Protein 2PN2 (pdb70)

CATH classification: 3.30.300.20

Foldseek 3Di:
DPDDDDQWDWDDPPQQKIWIAGPPVRDIAMAWDDVVPRTPPPHQHPQSVLLVVLQVLVVQLVVVCVCPHDFPPKDWDWDWDDVPPDDTQEIAIEIETPDDDDPVSVVVSVVSSCPRPSNVVDDPNYHYHYHYD

B-factor: mean 46.55, std 9.21, range [28.53, 100.54]

Structure (mmCIF, N/CA/C/O backbone):
data_2PN2
#
_entry.id   2PN2
#
_cell.length_a   47.243
_cell.length_b   57.390
_cell.length_c   103.398
_cell.angle_alpha   90.000
_cell.angle_beta   90.000
_cell.angle_gamma   90.000
#
_symmetry.space_group_name_H-M   'C 2 2 21'
#
loop_
_entity.id
_entity.type
_entity.pdbx_description
1 polymer 'Uncharacterized protein'
2 non-polymer 'CHLORIDE ION'
3 non-polymer 'SULFATE ION'
4 water water
#
loop_
_atom_site.group_PDB
_atom_site.id
_atom_site.type_symbol
_atom_site.label_atom_id
_atom_site.label_alt_id
_atom_site.label_comp_id
_atom_site.label_asym_id
_atom_site.label_entity_id
_atom_site.label_seq_id
_atom_site.pdbx_PDB_ins_code
_atom_site.Cartn_x
_atom_site.Cartn_y
_atom_site.Cartn_z
_atom_site.occupancy
_atom_site.B_iso_or_equiv
_atom_site.auth_seq_id
_atom_site.auth_comp_id
_atom_site.auth_asym_id
_atom_site.auth_atom_id
_atom_site.pdbx_PDB_model_num
ATOM 1 N N . LEU A 1 15 ? -23.328 10.414 18.038 1.00 66.71 -4 LEU A N 1
ATOM 2 C CA . LEU A 1 15 ? -23.561 9.250 17.135 1.00 66.27 -4 LEU A CA 1
ATOM 3 C C . LEU A 1 15 ? -23.946 7.979 17.932 1.00 65.12 -4 LEU A C 1
ATOM 4 O O . LEU A 1 15 ? -23.264 7.578 18.884 1.00 62.24 -4 LEU A O 1
ATOM 9 N N . TYR A 1 16 ? -25.022 7.345 17.467 1.00 63.78 -3 TYR A N 1
ATOM 10 C CA . TYR A 1 16 ? -25.683 6.174 18.107 1.00 63.65 -3 TYR A CA 1
ATOM 11 C C . TYR A 1 16 ? -25.022 4.800 17.908 1.00 64.13 -3 TYR A C 1
ATOM 12 O O . TYR A 1 16 ? -25.358 3.864 18.639 1.00 63.92 -3 TYR A O 1
ATOM 21 N N . PHE A 1 17 ? -24.119 4.673 16.929 1.00 64.34 -2 PHE A N 1
ATOM 22 C CA . PHE A 1 17 ? -23.423 3.405 16.648 1.00 64.19 -2 PHE A CA 1
ATOM 23 C C . PHE A 1 17 ? -22.208 3.149 17.554 1.00 64.48 -2 PHE A C 1
ATOM 24 O O . PHE A 1 17 ? -21.387 4.051 17.760 1.00 63.49 -2 PHE A O 1
ATOM 32 N N . GLN A 1 18 ? -22.113 1.921 18.085 1.00 65.56 -1 GLN A N 1
ATOM 33 C CA . GLN A 1 18 ? -20.945 1.454 18.867 1.00 66.05 -1 GLN A CA 1
ATOM 34 C C . GLN A 1 18 ? -20.345 0.272 18.089 1.00 65.91 -1 GLN A C 1
ATOM 35 O O . GLN A 1 18 ? -21.062 -0.681 17.736 1.00 64.23 -1 GLN A O 1
ATOM 41 N N . GLY A 1 19 ? -19.037 0.348 17.830 1.00 65.96 0 GLY A N 1
ATOM 42 C CA . GLY A 1 19 ? -18.320 -0.626 17.008 1.00 65.83 0 GLY A CA 1
ATOM 43 C C . GLY A 1 19 ? -17.967 -1.980 17.592 1.00 65.89 0 GLY A C 1
ATOM 44 O O . GLY A 1 19 ? -18.364 -2.327 18.714 1.00 65.04 0 GLY A O 1
ATOM 53 N N . THR A 1 21 ? -15.959 -4.924 19.275 1.00 58.80 2 THR A N 1
ATOM 54 C CA A THR A 1 21 ? -15.070 -5.013 20.446 0.50 56.52 2 THR A CA 1
ATOM 55 C CA B THR A 1 21 ? -15.083 -5.039 20.453 0.50 56.93 2 THR A CA 1
ATOM 56 C C . THR A 1 21 ? -13.696 -5.560 20.048 1.00 55.11 2 THR A C 1
ATOM 57 O O . THR A 1 21 ? -13.601 -6.430 19.193 1.00 55.06 2 THR A O 1
ATOM 64 N N . THR A 1 22 ? -12.643 -5.021 20.676 1.00 51.45 3 THR A N 1
ATOM 65 C CA . THR A 1 22 ? -11.237 -5.389 20.441 1.00 51.08 3 THR A CA 1
ATOM 66 C C . THR A 1 22 ? -10.828 -6.584 21.308 1.00 50.75 3 THR A C 1
ATOM 67 O O . THR A 1 22 ? -10.261 -7.567 20.796 1.00 54.22 3 THR A O 1
ATOM 71 N N . SER A 1 23 ? -11.113 -6.488 22.608 1.00 45.08 4 SER A N 1
ATOM 72 C CA . SER A 1 23 ? -10.806 -7.544 23.566 1.00 43.78 4 SER A CA 1
ATOM 73 C C . SER A 1 23 ? -11.767 -7.564 24.738 1.00 40.35 4 SER A C 1
ATOM 74 O O . SER A 1 23 ? -12.529 -6.624 24.935 1.00 37.36 4 SER A O 1
ATOM 77 N N . LYS A 1 24 ? -11.726 -8.665 25.487 1.00 39.55 5 LYS A N 1
ATOM 78 C CA . LYS A 1 24 ? -12.552 -8.861 26.662 1.00 40.70 5 LYS A CA 1
ATOM 79 C C . LYS A 1 24 ? -11.602 -9.240 27.780 1.00 37.77 5 LYS A C 1
ATOM 80 O O . LYS A 1 24 ? -10.951 -10.278 27.710 1.00 38.24 5 LYS A O 1
ATOM 86 N N . VAL A 1 25 ? -11.518 -8.397 28.802 1.00 38.12 6 VAL A N 1
ATOM 87 C CA . VAL A 1 25 ? -10.629 -8.636 29.922 1.00 37.46 6 VAL A CA 1
ATOM 88 C C . VAL A 1 25 ? -11.434 -9.140 31.089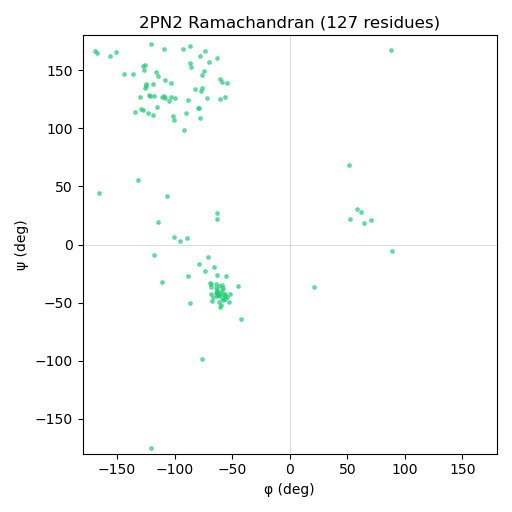 1.00 39.29 6 VAL A C 1
ATOM 89 O O . VAL A 1 25 ? -12.501 -8.615 31.359 1.00 40.95 6 VAL A O 1
ATOM 93 N N . THR A 1 26 ? -10.897 -10.128 31.800 1.00 37.50 7 THR A N 1
ATOM 94 C CA . THR A 1 26 ? -11.555 -10.668 32.968 1.00 36.76 7 THR A CA 1
ATOM 95 C C . THR A 1 26 ? -10.643 -10.515 34.164 1.00 35.77 7 THR A C 1
ATOM 96 O O . THR A 1 26 ? -9.480 -10.934 34.090 1.00 36.86 7 THR A O 1
ATOM 100 N N . TYR A 1 27 ? -11.159 -9.928 35.254 1.00 36.99 8 TYR A N 1
ATOM 101 C CA . TYR A 1 27 ? -10.421 -9.825 36.524 1.00 37.15 8 TYR A CA 1
ATOM 102 C C . TYR A 1 27 ? -10.523 -11.183 37.227 1.00 38.38 8 TYR A C 1
ATOM 103 O O . TYR A 1 27 ? -11.626 -11.619 37.599 1.00 38.89 8 TYR A O 1
ATOM 112 N N . GLN A 1 28 ? -9.379 -11.836 37.432 1.00 38.35 9 GLN A N 1
ATOM 113 C CA . GLN A 1 28 ? -9.362 -13.196 37.998 1.00 39.98 9 GLN A CA 1
ATOM 114 C C . GLN A 1 28 ? -9.035 -13.287 39.496 1.00 39.12 9 GLN A C 1
ATOM 115 O O . GLN A 1 28 ? -8.936 -14.382 40.020 1.00 39.60 9 GLN A O 1
ATOM 121 N N . GLY A 1 29 ? -8.919 -12.146 40.185 1.00 38.42 10 GLY A N 1
ATOM 122 C CA . GLY A 1 29 ? -8.561 -12.113 4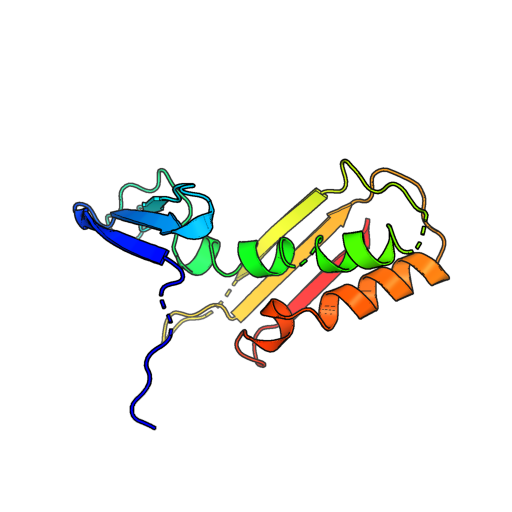1.613 1.00 38.41 10 GLY A CA 1
ATOM 123 C C . GLY A 1 29 ? -7.049 -12.089 41.754 1.00 38.24 10 GLY A C 1
ATOM 124 O O . GLY A 1 29 ? -6.326 -12.274 40.771 1.00 37.91 10 GLY A O 1
ATOM 125 N N . ASP A 1 30 ? -6.564 -11.807 42.960 1.00 38.60 11 ASP A N 1
ATOM 126 C CA . ASP A 1 30 ? -5.110 -11.799 43.252 1.00 39.97 11 ASP A CA 1
ATOM 127 C C . ASP A 1 30 ? -4.329 -10.804 42.354 1.00 39.04 11 ASP A C 1
ATOM 128 O O . ASP A 1 30 ? -3.153 -11.034 42.031 1.00 38.73 11 ASP A O 1
ATOM 133 N N . LEU A 1 31 ? -5.006 -9.713 41.962 1.00 37.03 12 LEU A N 1
ATOM 134 C CA . LEU A 1 31 ? -4.477 -8.658 41.083 1.00 37.46 12 LEU A CA 1
ATOM 135 C C . LEU A 1 31 ? -4.081 -9.128 39.673 1.00 37.41 12 LEU A C 1
ATOM 136 O O . LEU A 1 31 ? -3.243 -8.504 39.001 1.00 35.01 12 LEU A O 1
ATOM 141 N N . ARG A 1 32 ? -4.744 -10.189 39.208 1.00 38.36 13 ARG A N 1
ATOM 142 C CA . ARG A 1 32 ? -4.498 -10.784 37.901 1.00 38.58 13 ARG A CA 1
ATOM 143 C C . ARG A 1 32 ? -5.637 -10.515 36.933 1.00 37.82 13 ARG A C 1
ATOM 144 O O . ARG A 1 32 ? -6.803 -10.603 37.325 1.00 39.43 13 ARG A O 1
ATOM 152 N N . THR A 1 33 ? -5.299 -10.256 35.668 1.00 37.85 14 THR A N 1
ATOM 153 C CA . THR A 1 33 ? -6.311 -10.119 34.604 1.00 38.46 14 THR A CA 1
ATOM 154 C C . THR A 1 33 ? -5.979 -11.070 33.454 1.00 37.84 14 THR A C 1
ATOM 155 O O . THR A 1 33 ? -4.833 -11.4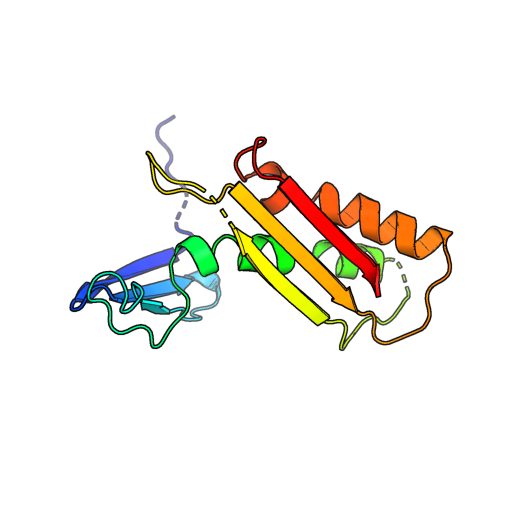49 33.281 1.00 40.24 14 THR A O 1
ATOM 159 N N . SER A 1 34 ? -7.005 -11.446 32.701 1.00 40.95 15 SER A N 1
ATOM 160 C CA . SER A 1 34 ? -6.898 -12.296 31.512 1.00 40.05 15 SER A CA 1
ATOM 161 C C . SER A 1 34 ? -7.645 -11.601 30.393 1.00 40.27 15 SER A C 1
ATOM 162 O O . SER A 1 34 ? -8.812 -11.284 30.563 1.00 39.53 15 SER A O 1
ATOM 165 N N . ALA A 1 35 ? -6.985 -11.403 29.253 1.00 39.19 16 ALA A N 1
ATOM 166 C CA . ALA A 1 35 ? -7.564 -10.699 28.105 1.00 39.61 16 ALA A CA 1
ATOM 167 C C . ALA A 1 35 ? -7.551 -11.601 26.870 1.00 39.70 16 ALA A C 1
ATOM 168 O O . ALA A 1 35 ? -6.507 -12.173 26.542 1.00 35.22 16 ALA A O 1
ATOM 170 N N . ILE A 1 36 ? -8.718 -11.715 26.226 1.00 40.51 17 ILE A N 1
ATOM 171 C CA . ILE A 1 36 ? -8.947 -12.478 25.001 1.00 40.46 17 ILE A CA 1
ATOM 172 C C . ILE A 1 36 ? -9.227 -11.477 23.866 1.00 39.58 17 ILE A C 1
ATOM 173 O O . ILE A 1 36 ? -10.120 -10.638 24.012 1.00 40.86 17 ILE A O 1
ATOM 178 N N . HIS A 1 37 ? -8.481 -11.599 22.758 1.00 40.12 18 HIS A N 1
ATOM 179 C CA . HIS A 1 37 ? -8.647 -10.794 21.546 1.00 39.43 18 HIS A CA 1
ATOM 180 C C . HIS A 1 37 ? -9.643 -11.560 20.692 1.00 43.26 18 HIS A C 1
ATOM 181 O O . HIS A 1 37 ? -9.337 -12.668 20.223 1.00 39.60 18 HIS A O 1
ATOM 188 N N . LEU A 1 38 ? -10.826 -10.958 20.526 1.00 45.67 19 LEU A N 1
ATOM 189 C CA . LEU A 1 38 ? -11.964 -11.519 19.782 1.00 47.03 19 LEU A CA 1
ATOM 190 C C . LEU A 1 38 ? -11.625 -12.199 18.462 1.00 47.50 19 LEU A C 1
ATOM 191 O O . LEU A 1 38 ? -11.784 -13.417 18.343 1.00 50.32 19 LEU A O 1
ATOM 193 N N . GLN A 1 39 ? -11.107 -11.419 17.512 1.00 47.13 20 GLN A N 1
ATOM 194 C CA . GLN A 1 39 ? -10.828 -11.900 16.144 1.00 48.81 20 GLN A CA 1
ATOM 195 C C . GLN A 1 39 ? -9.894 -13.122 16.065 1.00 49.28 20 GLN A C 1
ATOM 196 O O . GLN A 1 39 ? -10.212 -14.089 15.394 1.00 50.54 20 GLN A O 1
ATOM 198 N N . SER A 1 40 ? -8.786 -13.076 16.804 1.00 50.14 21 SER A N 1
ATOM 199 C CA . SER A 1 40 ? -7.761 -14.138 16.823 1.00 50.04 21 SER A CA 1
ATOM 200 C C . SER A 1 40 ? -7.986 -15.253 17.851 1.00 48.83 21 SER A C 1
ATOM 201 O O . SER A 1 40 ? -7.498 -16.367 17.672 1.00 50.71 21 SER A O 1
ATOM 204 N N . ASN A 1 41 ? -8.685 -14.916 18.929 1.00 48.18 22 ASN A N 1
ATOM 205 C CA . ASN A 1 41 ? -8.952 -15.794 20.062 1.00 48.54 22 ASN A CA 1
ATOM 206 C C . ASN A 1 41 ? -7.666 -16.058 20.903 1.00 47.79 22 ASN A C 1
ATOM 207 O O . ASN A 1 41 ? -7.618 -17.006 21.650 1.00 45.19 22 ASN A O 1
ATOM 212 N N . ASN A 1 42 ? -6.655 -15.187 20.812 1.00 50.41 23 ASN A N 1
ATOM 213 C CA . ASN A 1 42 ? -5.401 -15.366 21.579 1.00 50.63 23 ASN A CA 1
ATOM 214 C C . ASN A 1 42 ? -5.592 -14.744 22.981 1.00 48.99 23 ASN A C 1
ATOM 215 O O . ASN A 1 42 ? -6.407 -13.835 23.104 1.00 45.41 23 ASN A O 1
ATOM 220 N N . GLU A 1 43 ? -4.860 -15.251 24.002 1.00 49.02 24 GLU A N 1
ATOM 221 C CA . GLU A 1 43 ? -4.968 -14.823 25.432 1.00 49.24 24 GLU A CA 1
ATOM 222 C C . GLU A 1 43 ? -3.686 -14.222 26.019 1.00 49.88 24 GLU A C 1
ATOM 223 O O . GLU A 1 43 ? -2.617 -14.781 25.803 1.00 51.06 24 GLU A O 1
ATOM 229 N N . ILE A 1 44 ? -3.842 -13.129 26.791 1.00 46.08 25 ILE A N 1
ATOM 230 C CA A ILE A 1 44 ? -2.759 -12.412 27.488 0.50 45.67 25 ILE A CA 1
ATOM 231 C CA B ILE A 1 44 ? -2.725 -12.489 27.503 0.50 46.20 25 ILE A CA 1
ATOM 232 C C . ILE A 1 44 ? -3.129 -12.258 28.965 1.00 46.68 25 ILE A C 1
ATOM 233 O O . ILE A 1 44 ? -4.278 -11.955 29.276 1.00 49.18 25 ILE A O 1
ATOM 242 N N . ILE A 1 45 ? -2.162 -12.446 29.856 1.00 45.49 26 ILE A N 1
ATOM 243 C CA . ILE A 1 45 ? -2.358 -12.347 31.294 1.00 45.28 26 ILE A CA 1
ATOM 244 C C . ILE A 1 45 ? -1.567 -11.162 31.816 1.00 42.32 26 ILE A C 1
ATOM 245 O O . ILE A 1 45 ? -0.509 -10.860 31.277 1.00 43.32 26 ILE A O 1
ATOM 250 N N . THR A 1 46 ? -2.108 -10.479 32.821 1.00 41.53 27 THR A N 1
ATOM 251 C CA . THR A 1 46 ? -1.344 -9.477 33.571 1.00 41.14 27 THR A CA 1
ATOM 252 C C . THR A 1 46 ? -1.415 -9.788 35.058 1.00 41.72 27 THR A C 1
ATOM 253 O O . THR A 1 46 ? -2.380 -10.377 35.521 1.00 41.44 27 THR A O 1
ATOM 257 N N . ASP A 1 47 ? -0.360 -9.405 35.776 1.00 41.84 28 ASP A N 1
ATOM 258 C CA . ASP A 1 47 ? -0.267 -9.494 37.216 1.00 41.82 28 ASP A CA 1
ATOM 259 C C . ASP A 1 47 ? 0.323 -8.192 37.722 1.00 42.06 28 ASP A C 1
ATOM 260 O O . ASP A 1 47 ? 1.168 -7.596 37.053 1.00 40.53 28 ASP A O 1
ATOM 265 N N . ALA A 1 48 ? -0.103 -7.778 38.908 1.00 42.98 29 ALA A N 1
ATOM 266 C CA . ALA A 1 48 ? 0.517 -6.644 39.595 1.00 47.13 29 ALA A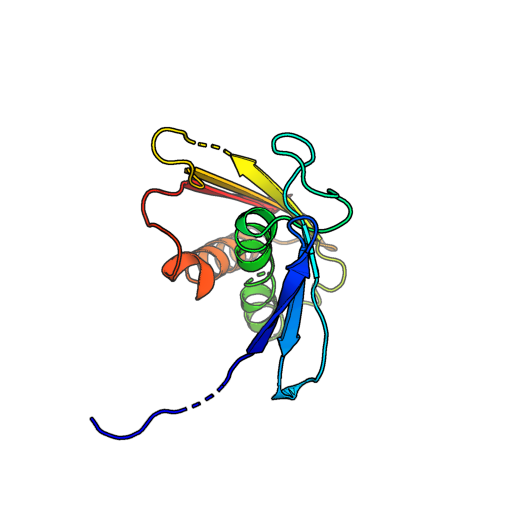 CA 1
ATOM 267 C C . ALA A 1 48 ? 1.874 -7.151 40.134 1.00 49.81 29 ALA A C 1
ATOM 268 O O . ALA A 1 48 ? 2.020 -8.353 40.412 1.00 48.71 29 ALA A O 1
ATOM 270 N N . PRO A 1 49 ? 2.889 -6.265 40.239 1.00 56.52 30 PRO A N 1
ATOM 271 C CA . PRO A 1 49 ? 4.157 -6.736 40.845 1.00 60.25 30 PRO A CA 1
ATOM 272 C C . PRO A 1 49 ? 4.008 -7.166 42.317 1.00 63.69 30 PRO A C 1
ATOM 273 O O . PRO A 1 49 ? 3.026 -6.792 42.976 1.00 65.33 30 PRO A O 1
ATOM 277 N N . VAL A 1 50 ? 4.963 -7.957 42.812 1.00 67.01 31 VAL A N 1
ATOM 278 C CA . VAL A 1 50 ? 4.986 -8.375 44.236 1.00 69.20 31 VAL A CA 1
ATOM 279 C C . VAL A 1 50 ? 5.163 -7.130 45.145 1.00 70.50 31 VAL A C 1
ATOM 280 O O . VAL A 1 50 ? 4.719 -7.142 46.301 1.00 69.89 31 VAL A O 1
ATOM 284 N N . ASP A 1 51 ? 5.794 -6.074 44.597 1.00 72.02 32 ASP A N 1
ATOM 285 C CA . ASP A 1 51 ? 5.922 -4.737 45.222 1.00 73.18 32 ASP A CA 1
ATOM 286 C C . ASP A 1 51 ? 4.613 -4.224 45.851 1.00 73.39 32 ASP A C 1
ATOM 287 O O . ASP A 1 51 ? 4.668 -3.532 46.873 1.00 74.26 32 ASP A O 1
ATOM 289 N N . ASN A 1 52 ? 3.463 -4.536 45.227 1.00 72.81 33 ASN A N 1
ATOM 290 C CA . ASN A 1 52 ? 2.134 -4.245 45.809 1.00 72.23 33 ASN A CA 1
ATOM 291 C C . ASN A 1 52 ? 1.144 -5.438 45.764 1.00 70.35 33 ASN A C 1
ATOM 292 O O . ASN A 1 52 ? 0.031 -5.343 45.242 1.00 70.22 33 ASN A O 1
ATOM 297 N N . GLN A 1 53 ? 1.600 -6.555 46.338 1.00 67.77 34 GLN A N 1
ATOM 298 C CA . GLN A 1 53 ? 0.798 -7.771 46.605 1.00 66.22 34 GLN A CA 1
ATOM 299 C C . GLN A 1 53 ? 0.212 -8.581 45.416 1.00 64.60 34 GLN A C 1
ATOM 300 O O . GLN A 1 53 ? -0.706 -9.392 45.603 1.00 63.14 34 GLN A O 1
ATOM 306 N N . GLY A 1 54 ? 0.745 -8.392 44.212 1.00 63.22 35 GLY A N 1
ATOM 307 C CA . GLY A 1 54 ? 0.308 -9.188 43.053 1.00 62.39 35 GLY A CA 1
ATOM 308 C C . GLY A 1 54 ? 1.093 -10.493 42.957 1.00 61.53 35 GLY A C 1
ATOM 309 O O . GLY A 1 54 ? 2.068 -10.698 43.705 1.00 62.75 35 GLY A O 1
ATOM 310 N N . LYS A 1 55 ? 0.656 -11.386 42.064 1.00 58.76 36 LYS A N 1
ATOM 311 C CA . LYS A 1 55 ? 1.337 -12.677 41.831 1.00 58.22 36 LYS A CA 1
ATOM 312 C C . LYS A 1 55 ? 2.663 -12.545 41.060 1.00 58.46 36 LYS A C 1
ATOM 313 O O . LYS A 1 55 ? 3.502 -13.435 41.147 1.00 60.51 36 LYS A O 1
ATOM 317 N N . GLY A 1 56 ? 2.852 -11.462 40.303 1.00 58.92 37 GLY A N 1
ATOM 318 C CA . GLY A 1 56 ? 4.072 -11.248 39.506 1.00 57.86 37 GLY A CA 1
ATOM 319 C C . GLY A 1 56 ? 4.562 -12.337 38.541 1.00 57.59 37 GLY A C 1
ATOM 320 O O . GLY A 1 56 ? 5.745 -12.336 38.212 1.00 59.62 37 GLY A O 1
ATOM 321 N N . GLU A 1 57 ? 3.689 -13.257 38.096 1.00 57.15 38 GLU A N 1
ATOM 322 C CA . GLU A 1 57 ? 4.053 -14.295 37.096 1.00 56.44 38 GLU A CA 1
ATOM 323 C C . GLU A 1 57 ? 3.423 -14.001 35.704 1.00 52.94 38 GLU A C 1
ATOM 324 O O . GLU A 1 57 ? 3.010 -14.907 34.950 1.00 52.30 38 GLU A O 1
ATOM 330 N N . ALA A 1 58 ? 3.468 -12.715 35.352 1.00 45.46 39 ALA A N 1
ATOM 331 C CA . ALA A 1 58 ? 3.032 -12.196 34.058 1.00 42.12 39 ALA A CA 1
ATOM 332 C C . ALA A 1 58 ? 3.475 -10.748 33.908 1.00 39.83 39 ALA A C 1
ATOM 333 O O . ALA A 1 58 ? 3.889 -10.115 34.878 1.00 39.15 39 ALA A O 1
ATOM 335 N N . PHE A 1 59 ? 3.402 -10.232 32.680 1.00 40.05 40 PHE A N 1
ATOM 336 C CA . PHE A 1 59 ? 3.613 -8.794 32.403 1.00 39.93 40 PHE A CA 1
ATOM 337 C C . PHE A 1 59 ? 2.667 -7.973 33.285 1.00 40.38 40 PHE A C 1
ATOM 338 O O . PHE A 1 59 ? 1.527 -8.389 33.458 1.00 40.80 40 PHE A O 1
ATOM 346 N N . SER A 1 60 ? 3.121 -6.854 33.862 1.00 38.34 41 SER A N 1
ATOM 347 C CA . SER A 1 60 ? 2.211 -5.915 34.523 1.00 38.92 41 SER A CA 1
ATOM 348 C C . SER A 1 60 ? 1.512 -5.095 33.425 1.00 39.79 41 SER A C 1
ATOM 349 O O . SER A 1 60 ? 1.968 -5.101 32.287 1.00 39.63 41 SER A O 1
ATOM 352 N N . PRO A 1 61 ? 0.371 -4.428 33.733 1.00 38.09 42 PRO A N 1
ATOM 353 C CA . PRO A 1 61 ? -0.256 -3.568 32.714 1.00 35.78 42 PRO A CA 1
ATOM 354 C C . PRO A 1 61 ? 0.687 -2.486 32.149 1.00 37.67 42 PRO A C 1
ATOM 355 O O . PRO A 1 61 ? 0.738 -2.328 30.942 1.00 37.75 42 PRO A O 1
ATOM 359 N N . THR A 1 62 ? 1.487 -1.795 32.966 1.00 39.27 43 THR A N 1
ATOM 360 C CA . THR A 1 62 ? 2.453 -0.808 32.378 1.00 40.18 43 THR A CA 1
ATOM 361 C C . THR A 1 62 ? 3.590 -1.510 31.584 1.00 39.34 43 THR A C 1
ATOM 362 O O . THR A 1 62 ? 4.045 -0.966 30.546 1.00 39.50 43 THR A O 1
ATOM 366 N N . ASP A 1 63 ? 4.019 -2.700 32.014 1.00 38.72 44 ASP A N 1
ATOM 367 C CA . ASP A 1 63 ? 4.982 -3.506 31.210 1.00 40.30 44 ASP A CA 1
ATOM 368 C C . ASP A 1 63 ? 4.379 -3.776 29.838 1.00 42.12 44 ASP A C 1
ATOM 369 O O . ASP A 1 63 ? 5.051 -3.677 28.821 1.00 42.44 44 ASP A O 1
ATOM 374 N N . LEU A 1 64 ? 3.090 -4.102 29.826 1.00 42.45 45 LEU A N 1
ATOM 375 C CA . LEU A 1 64 ? 2.373 -4.381 28.579 1.00 42.95 45 LEU A CA 1
ATOM 376 C C . LEU A 1 64 ? 2.367 -3.152 27.656 1.00 41.18 45 LEU A C 1
ATOM 377 O O . LEU A 1 64 ? 2.615 -3.279 26.452 1.00 38.02 45 LEU A O 1
ATOM 382 N N . LEU A 1 65 ? 2.116 -1.967 28.216 1.00 40.54 46 LEU A N 1
ATOM 383 C CA A LEU A 1 65 ? 2.144 -0.726 27.434 0.50 40.01 46 LEU A CA 1
ATOM 384 C CA B LEU A 1 65 ? 2.150 -0.722 27.418 0.50 40.34 46 LEU A CA 1
ATOM 385 C C . LEU A 1 65 ? 3.542 -0.486 26.856 1.00 39.12 46 LEU A C 1
ATOM 386 O O . LEU A 1 65 ? 3.677 -0.156 25.687 1.00 39.14 46 LEU A O 1
ATOM 395 N N . ALA A 1 66 ? 4.570 -0.615 27.696 1.00 38.44 47 ALA A N 1
ATOM 396 C CA . ALA A 1 66 ? 5.992 -0.397 27.249 1.00 39.44 47 ALA A CA 1
ATOM 397 C C . ALA A 1 66 ? 6.323 -1.360 26.117 1.00 40.33 47 ALA A C 1
ATOM 398 O O . ALA A 1 66 ? 6.834 -0.950 25.065 1.00 36.04 47 ALA A O 1
ATOM 400 N N . THR A 1 67 ? 5.953 -2.627 26.302 1.00 42.06 48 THR A N 1
ATOM 401 C CA . THR A 1 67 ? 6.192 -3.659 25.279 1.00 41.95 48 THR A CA 1
ATOM 402 C C . THR A 1 67 ? 5.429 -3.434 23.961 1.00 41.46 48 THR A C 1
ATOM 403 O O . THR A 1 67 ? 5.968 -3.716 22.890 1.00 42.17 48 THR A O 1
ATOM 407 N N . SER A 1 68 ? 4.195 -2.940 24.039 1.00 42.30 49 SER A N 1
ATOM 408 C CA . SER A 1 68 ? 3.388 -2.631 22.847 1.00 40.13 49 SER A CA 1
ATOM 409 C C . SER A 1 68 ? 4.076 -1.601 21.944 1.00 40.13 49 SER A C 1
ATOM 410 O O . SER A 1 68 ? 3.986 -1.723 20.734 1.00 42.04 49 SER A O 1
ATOM 413 N N . LEU A 1 69 ? 4.794 -0.635 22.543 1.00 41.23 50 LEU A N 1
ATOM 414 C CA . LEU A 1 69 ? 5.550 0.359 21.794 1.00 40.73 50 LEU A CA 1
ATOM 415 C C . LEU A 1 69 ? 6.616 -0.315 20.966 1.00 40.71 50 LEU A C 1
ATOM 416 O O . LEU A 1 69 ? 6.708 -0.049 19.782 1.00 40.72 50 LEU A O 1
ATOM 421 N N . ALA A 1 70 ? 7.393 -1.199 21.601 1.00 40.53 51 ALA A N 1
ATOM 422 C CA . ALA A 1 70 ? 8.453 -1.962 20.924 1.00 42.06 51 ALA A CA 1
ATOM 423 C C . ALA A 1 70 ? 7.888 -2.880 19.834 1.00 41.52 51 ALA A C 1
ATOM 424 O O . ALA A 1 70 ? 8.447 -2.969 18.737 1.00 40.50 51 ALA A O 1
ATOM 426 N N . SER A 1 71 ? 6.790 -3.557 20.134 1.00 41.89 52 SER A N 1
ATOM 427 C CA . SER A 1 71 ? 6.116 -4.410 19.126 1.00 39.36 52 SER A CA 1
ATOM 428 C C . SER A 1 71 ? 5.643 -3.615 17.920 1.00 39.19 52 SER A C 1
ATOM 429 O O . SER A 1 71 ? 5.806 -4.056 16.777 1.00 37.70 52 SER A O 1
ATOM 432 N N . CYS A 1 72 ? 5.086 -2.439 18.184 1.00 39.70 53 CYS A N 1
ATOM 433 C CA . CYS A 1 72 ? 4.606 -1.556 17.137 1.00 41.88 53 CYS A CA 1
ATOM 434 C C . CYS A 1 72 ? 5.760 -1.092 16.238 1.00 39.39 53 CYS A C 1
ATOM 435 O O . CYS A 1 72 ? 5.641 -1.115 15.004 1.00 40.67 53 CYS A O 1
ATOM 446 N N . LEU A 1 74 ? 8.800 -2.590 15.771 1.00 40.56 55 LEU A N 1
ATOM 447 C CA . LEU A 1 74 ? 9.277 -3.719 14.976 1.00 39.73 55 LEU A CA 1
ATOM 448 C C . LEU A 1 74 ? 8.323 -4.041 13.819 1.00 40.44 55 LEU A C 1
ATOM 449 O O . LEU A 1 74 ? 8.777 -4.388 12.732 1.00 38.02 55 LEU A O 1
ATOM 454 N N . THR A 1 75 ? 7.014 -3.897 14.053 1.00 41.77 56 THR A N 1
ATOM 455 C CA . THR A 1 75 ? 5.986 -4.198 13.040 1.00 39.43 56 THR A CA 1
ATOM 456 C C . THR A 1 75 ? 6.061 -3.198 11.881 1.00 41.29 56 THR A C 1
ATOM 457 O O . THR A 1 75 ? 6.083 -3.611 10.712 1.00 41.82 56 THR A O 1
ATOM 461 N N . ILE A 1 76 ? 6.113 -1.903 12.200 1.00 40.71 57 ILE A N 1
ATOM 462 C CA . ILE A 1 76 ? 6.213 -0.851 11.165 1.00 42.10 57 ILE A CA 1
ATOM 463 C C . ILE A 1 76 ? 7.579 -0.906 10.456 1.00 39.95 57 ILE A C 1
ATOM 464 O O . ILE A 1 76 ? 7.639 -0.624 9.254 1.00 38.76 57 ILE A O 1
ATOM 469 N N . ILE A 1 77 ? 8.651 -1.274 11.183 1.00 39.68 58 ILE A N 1
ATOM 470 C CA . ILE A 1 77 ? 9.975 -1.539 10.548 1.00 38.96 58 ILE A CA 1
ATOM 471 C C . ILE A 1 77 ? 9.859 -2.738 9.589 1.00 40.59 58 ILE A C 1
ATOM 472 O O . ILE A 1 77 ? 10.404 -2.693 8.486 1.00 38.11 58 ILE A O 1
ATOM 477 N N . GLY A 1 78 ? 9.129 -3.779 10.001 1.00 38.79 59 GLY A N 1
ATOM 478 C CA . GLY A 1 78 ? 8.874 -4.957 9.144 1.00 39.70 59 GLY A CA 1
ATOM 479 C C . GLY A 1 78 ? 8.178 -4.632 7.829 1.00 38.69 59 GLY A C 1
ATOM 480 O O . GLY A 1 78 ? 8.504 -5.204 6.800 1.00 39.75 59 GLY A O 1
ATOM 481 N N . ILE A 1 79 ? 7.220 -3.707 7.871 1.00 38.91 60 ILE A N 1
ATOM 482 C 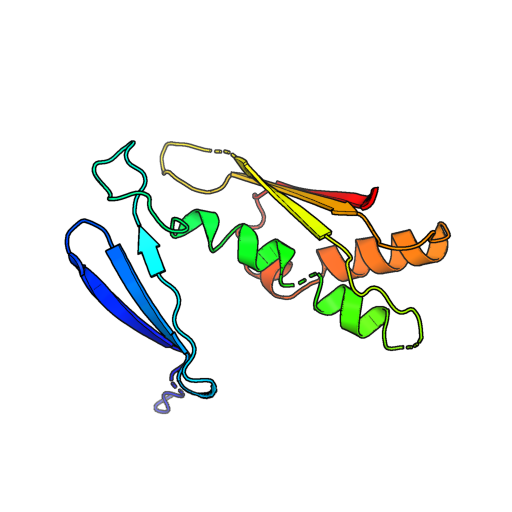CA . ILE A 1 79 ? 6.523 -3.224 6.667 1.00 38.54 60 ILE A CA 1
ATOM 483 C C . ILE A 1 79 ? 7.524 -2.533 5.745 1.00 38.38 60 ILE A C 1
ATOM 484 O O . ILE A 1 79 ? 7.525 -2.776 4.541 1.00 35.07 60 ILE A O 1
ATOM 489 N N . LYS A 1 80 ? 8.379 -1.696 6.329 1.00 37.94 61 LYS A N 1
ATOM 490 C CA . LYS A 1 80 ? 9.403 -0.955 5.581 1.00 40.49 61 LYS A CA 1
ATOM 491 C C . LYS A 1 80 ? 10.460 -1.908 5.035 1.00 40.81 61 LYS A C 1
ATOM 492 O O . LYS A 1 80 ? 10.872 -1.763 3.884 1.00 40.54 61 LYS A O 1
ATOM 498 N N . ALA A 1 81 ? 10.879 -2.878 5.854 1.00 42.35 62 ALA A N 1
ATOM 499 C CA . ALA A 1 81 ? 11.846 -3.925 5.427 1.00 41.84 62 ALA A CA 1
ATOM 500 C C . ALA A 1 81 ? 11.292 -4.808 4.329 1.00 40.98 62 ALA A C 1
ATOM 501 O O . ALA A 1 81 ? 12.062 -5.272 3.484 1.00 39.56 62 ALA A O 1
ATOM 503 N N . ARG A 1 82 ? 9.974 -5.057 4.355 1.00 42.29 63 ARG A N 1
ATOM 504 C CA A ARG A 1 82 ? 9.314 -5.858 3.317 0.50 42.00 63 ARG A CA 1
ATOM 505 C CA B ARG A 1 82 ? 9.301 -5.857 3.323 0.50 41.85 63 ARG A CA 1
ATOM 506 C C . ARG A 1 82 ? 9.324 -5.079 2.009 1.00 42.61 63 ARG A C 1
ATOM 507 O O . ARG A 1 82 ? 9.632 -5.647 0.959 1.00 38.14 63 ARG A O 1
ATOM 522 N N . ASP A 1 83 ? 8.977 -3.789 2.075 1.00 42.71 64 ASP A N 1
ATOM 523 C CA . ASP A 1 83 ? 8.980 -2.922 0.886 1.00 42.71 64 ASP A CA 1
ATOM 524 C C . ASP A 1 83 ? 10.378 -2.762 0.282 1.00 42.71 64 ASP A C 1
ATOM 525 O O . ASP A 1 83 ? 10.508 -2.661 -0.924 1.00 43.53 64 ASP A O 1
ATOM 538 N N . GLU A 1 85 ? 12.728 -5.097 0.615 1.00 44.04 66 GLU A N 1
ATOM 539 C CA . GLU A 1 85 ? 13.214 -6.470 0.372 1.00 45.11 66 GLU A CA 1
ATOM 540 C C . GLU A 1 85 ? 14.433 -6.866 1.241 1.00 45.67 66 GLU A C 1
ATOM 541 O O . GLU A 1 85 ? 15.396 -7.489 0.765 1.00 43.09 66 GLU A O 1
ATOM 547 N N . ILE A 1 86 ? 14.340 -6.507 2.526 1.00 45.87 67 ILE A N 1
ATOM 548 C CA . ILE A 1 86 ? 15.343 -6.793 3.554 1.00 48.14 67 ILE A CA 1
ATOM 549 C C . ILE A 1 86 ? 14.678 -7.740 4.564 1.00 48.92 67 ILE A C 1
ATOM 550 O O . ILE A 1 86 ? 13.668 -7.367 5.180 1.00 49.17 67 ILE A O 1
ATOM 555 N N . ASP A 1 87 ? 15.220 -8.955 4.707 1.00 49.31 68 ASP A N 1
ATOM 556 C CA . ASP A 1 87 ? 14.726 -9.938 5.681 1.00 50.14 68 ASP A CA 1
ATOM 557 C C . ASP A 1 87 ? 15.323 -9.522 7.021 1.00 49.63 68 ASP A C 1
ATOM 558 O O . ASP A 1 87 ? 16.551 -9.510 7.174 1.00 50.93 68 ASP A O 1
ATOM 563 N N . ILE A 1 88 ? 14.450 -9.174 7.966 1.00 46.83 69 ILE A N 1
ATOM 564 C CA . ILE A 1 88 ? 14.864 -8.781 9.313 1.00 44.91 69 ILE A CA 1
ATOM 565 C C . ILE A 1 88 ? 14.394 -9.766 10.391 1.00 42.85 69 ILE A C 1
ATOM 566 O O . ILE A 1 88 ? 14.393 -9.417 11.564 1.00 42.40 69 ILE A O 1
ATOM 571 N N . ALA A 1 89 ? 14.042 -11.007 10.016 1.00 41.63 70 ALA A N 1
ATOM 572 C CA . ALA A 1 89 ? 13.609 -12.027 11.001 1.00 40.88 70 ALA A CA 1
ATOM 573 C C . ALA A 1 89 ? 14.733 -12.247 12.020 1.00 42.55 70 ALA A C 1
ATOM 574 O O . ALA A 1 89 ? 15.920 -12.201 11.674 1.00 41.80 70 ALA A O 1
ATOM 576 N N . GLY A 1 90 ? 14.363 -12.404 13.287 1.00 42.30 71 GLY A N 1
ATOM 577 C CA . GLY A 1 90 ? 15.348 -12.565 14.359 1.00 41.71 71 GLY A CA 1
ATOM 578 C C . GLY A 1 90 ? 15.811 -11.253 14.980 1.00 41.07 71 GLY A C 1
ATOM 579 O O . GLY A 1 90 ? 16.567 -11.280 15.965 1.00 39.54 71 GLY A O 1
ATOM 580 N N . THR A 1 91 ? 15.372 -10.111 14.428 1.00 39.81 72 THR A N 1
ATOM 581 C CA . THR A 1 91 ? 15.638 -8.800 15.019 1.00 40.95 72 THR A CA 1
ATOM 582 C C . THR A 1 91 ? 15.007 -8.813 16.416 1.00 43.37 72 THR A C 1
ATOM 583 O O . THR A 1 91 ? 13.950 -9.422 16.615 1.00 45.13 72 THR A O 1
ATOM 587 N N . THR A 1 92 ? 15.677 -8.189 17.379 1.00 45.18 73 THR A N 1
ATOM 588 C CA . THR A 1 92 ? 15.207 -8.155 18.754 1.00 44.47 73 THR A CA 1
ATOM 589 C C . THR A 1 92 ? 15.153 -6.736 19.298 1.00 44.84 73 THR A C 1
ATOM 590 O O . THR A 1 92 ? 15.898 -5.857 18.845 1.00 44.39 73 THR A O 1
ATOM 594 N N . ALA A 1 93 ? 14.275 -6.530 20.275 1.00 44.27 74 ALA A N 1
ATOM 595 C CA . ALA A 1 93 ? 14.113 -5.242 20.951 1.00 45.34 74 ALA A CA 1
ATOM 596 C C . ALA A 1 93 ? 14.049 -5.468 22.463 1.00 46.45 74 ALA A C 1
ATOM 597 O O . ALA A 1 93 ? 13.104 -6.118 22.918 1.00 48.13 74 ALA A O 1
ATOM 599 N N . GLU A 1 94 ? 15.055 -4.976 23.214 1.00 45.64 75 GLU A N 1
ATOM 600 C CA . GLU A 1 94 ? 15.079 -5.025 24.697 1.00 44.35 75 GLU A CA 1
ATOM 601 C C . GLU A 1 94 ? 14.389 -3.766 25.197 1.00 42.66 75 GLU A C 1
ATOM 602 O O . GLU A 1 94 ? 14.787 -2.657 24.836 1.00 40.63 75 GLU A O 1
ATOM 608 N N . VAL A 1 95 ? 13.370 -3.952 26.030 1.00 42.14 76 VAL A N 1
ATOM 609 C CA . VAL A 1 95 ? 12.521 -2.870 26.496 1.00 41.22 76 VAL A CA 1
ATOM 610 C C . VAL A 1 95 ? 12.819 -2.640 27.953 1.00 41.08 76 VAL A C 1
ATOM 611 O O . VAL A 1 95 ? 12.835 -3.586 28.753 1.00 40.88 76 VAL A O 1
ATOM 615 N N . THR A 1 96 ? 13.096 -1.387 28.290 1.00 40.94 77 THR A N 1
ATOM 616 C CA . THR A 1 96 ? 13.355 -0.985 29.668 1.00 41.07 77 THR A CA 1
ATOM 617 C C . THR A 1 96 ? 12.382 0.149 29.936 1.00 42.24 77 THR A C 1
ATOM 618 O O . THR A 1 96 ? 12.225 1.013 29.090 1.00 41.30 77 THR A O 1
ATOM 622 N N . LYS A 1 97 ? 11.706 0.142 31.083 1.00 43.91 78 LYS A N 1
ATOM 623 C CA . LYS A 1 97 ? 10.786 1.236 31.411 1.00 44.46 78 LYS A CA 1
ATOM 624 C C . LYS A 1 97 ? 11.278 1.961 32.640 1.00 45.05 78 LYS A C 1
ATOM 625 O O . LYS A 1 97 ? 11.901 1.345 33.515 1.00 43.27 78 LYS A O 1
ATOM 631 N N . VAL A 1 98 ? 10.999 3.264 32.688 1.00 43.93 79 VAL A N 1
ATOM 632 C CA . VAL A 1 98 ? 11.251 4.087 33.859 1.00 42.99 79 VAL A CA 1
ATOM 633 C C . VAL A 1 98 ? 9.880 4.645 34.259 1.00 42.57 79 VAL A C 1
ATOM 634 O O . VAL A 1 98 ? 9.077 5.061 33.393 1.00 39.54 79 VAL A O 1
ATOM 646 N N . ALA A 1 100 ? 7.697 7.330 36.930 1.00 40.82 81 ALA A N 1
ATOM 647 C CA . ALA A 1 100 ? 7.697 8.533 37.749 1.00 39.80 81 ALA A CA 1
ATOM 648 C C . ALA A 1 100 ? 6.590 8.313 38.783 1.00 39.13 81 ALA A C 1
ATOM 649 O O . ALA A 1 100 ? 5.728 7.445 38.605 1.00 39.27 81 ALA A O 1
ATOM 651 N N . ALA A 1 101 ? 6.629 9.091 39.856 1.00 38.90 82 ALA A N 1
ATOM 652 C CA . ALA A 1 101 ? 5.639 9.028 40.947 1.00 38.83 82 ALA A CA 1
ATOM 653 C C . ALA A 1 101 ? 4.754 10.257 40.938 1.00 40.29 82 ALA A C 1
ATOM 654 O O . ALA A 1 101 ? 5.021 11.237 40.224 1.00 40.24 82 ALA A O 1
ATOM 656 N N . ASP A 1 102 ? 3.685 10.167 41.731 1.00 43.12 83 ASP A N 1
ATOM 657 C CA . ASP A 1 102 ? 2.768 11.266 42.042 1.00 44.64 83 ASP A CA 1
ATOM 658 C C . ASP A 1 102 ? 2.215 12.011 40.803 1.00 43.86 83 ASP A C 1
ATOM 659 O O . ASP A 1 102 ? 2.572 13.161 40.569 1.00 44.30 83 ASP A O 1
ATOM 664 N N . PRO A 1 103 ? 1.365 11.339 39.994 1.00 42.54 84 PRO A N 1
ATOM 665 C CA . PRO A 1 103 ? 0.893 9.953 40.096 1.00 41.33 84 PRO A CA 1
ATOM 666 C C . PRO A 1 103 ? 1.795 8.923 39.426 1.00 41.16 84 PRO A C 1
ATOM 667 O O . PRO A 1 103 ? 2.547 9.269 38.503 1.00 38.35 84 PRO A O 1
ATOM 671 N N . ARG A 1 104 ? 1.708 7.665 39.874 1.00 38.47 85 ARG A N 1
ATOM 672 C CA . ARG A 1 104 ? 2.455 6.578 39.243 1.00 39.71 85 ARG A CA 1
ATOM 673 C C . ARG A 1 104 ? 2.095 6.527 37.740 1.00 39.97 85 ARG A C 1
ATOM 674 O O . ARG A 1 104 ? 0.918 6.497 37.384 1.00 37.76 85 ARG A O 1
ATOM 682 N N . ARG A 1 105 ? 3.115 6.547 36.883 1.00 36.49 86 ARG A N 1
ATOM 683 C CA . ARG A 1 105 ? 2.941 6.540 35.430 1.00 39.23 86 ARG A CA 1
ATOM 684 C C . ARG A 1 105 ? 4.301 6.247 34.799 1.00 38.14 86 ARG A C 1
ATOM 685 O O . ARG A 1 105 ? 5.327 6.365 35.472 1.00 40.60 86 ARG A O 1
ATOM 693 N N . VAL A 1 106 ? 4.289 5.895 33.522 1.00 38.40 87 VAL A N 1
ATOM 694 C CA . VAL A 1 106 ? 5.506 5.659 32.720 1.00 38.91 87 VAL A CA 1
ATOM 695 C C . VAL A 1 106 ? 6.082 7.032 32.348 1.00 39.87 87 VAL A C 1
ATOM 696 O O . VAL A 1 106 ? 5.330 7.928 31.933 1.00 39.44 87 VAL A O 1
ATOM 700 N N . SER A 1 107 ? 7.390 7.204 32.549 1.00 41.74 88 SER A N 1
ATOM 701 C CA . SER A 1 107 ? 8.120 8.440 32.195 1.00 41.21 88 SER A CA 1
ATOM 702 C C . SER A 1 107 ? 9.098 8.220 31.022 1.00 40.91 88 SER A C 1
ATOM 703 O O . SER A 1 107 ? 9.372 9.154 30.270 1.00 37.22 88 SER A O 1
ATOM 706 N N . GLU A 1 108 ? 9.680 7.021 30.908 1.00 40.46 89 GLU A N 1
ATOM 707 C CA . GLU A 1 108 ? 10.576 6.712 29.799 1.00 40.41 89 GLU A CA 1
ATOM 708 C C . GLU A 1 108 ? 10.402 5.264 29.361 1.00 39.96 89 GLU A C 1
ATOM 709 O O . GLU A 1 108 ? 10.066 4.393 30.186 1.00 40.66 89 GLU A O 1
ATOM 715 N N . VAL A 1 109 ? 10.571 5.025 28.060 1.00 37.87 90 VAL A N 1
ATOM 716 C CA . VAL A 1 109 ? 10.631 3.662 27.522 1.00 38.73 90 VAL A CA 1
ATOM 717 C C . VAL A 1 109 ? 11.876 3.608 26.659 1.00 39.74 90 VAL A C 1
ATOM 718 O O . VAL A 1 109 ? 11.979 4.356 25.655 1.00 39.47 90 VAL A O 1
ATOM 722 N N . HIS A 1 110 ? 12.833 2.766 27.046 1.00 40.44 91 HIS A N 1
ATOM 723 C CA . HIS A 1 110 ? 14.078 2.608 26.276 1.00 42.14 91 HIS A CA 1
ATOM 724 C C . HIS A 1 110 ? 13.960 1.316 25.499 1.00 44.07 91 HIS A C 1
ATOM 725 O O . HIS A 1 110 ? 13.647 0.268 26.089 1.00 46.03 91 HIS A O 1
ATOM 732 N N . ILE A 1 111 ? 14.178 1.392 24.187 1.00 44.49 92 ILE A N 1
ATOM 733 C CA . ILE A 1 111 ? 14.067 0.252 23.278 1.00 44.30 92 ILE A CA 1
ATOM 734 C C . ILE A 1 111 ? 15.409 0.119 22.574 1.00 42.97 92 ILE A C 1
ATOM 735 O O . ILE A 1 111 ? 15.805 1.021 21.853 1.00 42.54 92 ILE A O 1
ATOM 740 N N . ALA A 1 112 ? 16.132 -0.967 22.852 1.00 41.91 93 ALA A N 1
ATOM 741 C CA . ALA A 1 112 ? 17.420 -1.256 22.218 1.00 42.74 93 ALA A CA 1
ATOM 742 C C . ALA A 1 112 ? 17.141 -2.294 21.135 1.00 41.68 93 ALA A C 1
ATOM 743 O O . ALA A 1 112 ? 16.839 -3.455 21.450 1.00 40.06 93 ALA A O 1
ATOM 745 N N . ILE A 1 113 ? 17.263 -1.884 19.870 1.00 43.14 94 ILE A N 1
ATOM 746 C CA . ILE A 1 113 ? 16.974 -2.771 18.728 1.00 42.59 94 ILE A CA 1
ATOM 747 C C . ILE A 1 113 ? 18.268 -3.360 18.135 1.00 44.51 94 ILE A C 1
ATOM 748 O O . ILE A 1 113 ? 19.175 -2.622 17.781 1.00 44.41 94 ILE A O 1
ATOM 753 N N . THR A 1 114 ? 18.333 -4.686 18.030 1.00 42.52 95 THR A N 1
ATOM 754 C CA . THR A 1 114 ? 19.489 -5.383 17.469 1.00 42.76 95 THR A CA 1
ATOM 755 C C . THR A 1 114 ? 19.008 -6.143 16.231 1.00 42.38 95 THR A C 1
ATOM 756 O O . THR A 1 114 ? 18.209 -7.068 16.330 1.00 40.73 95 THR A O 1
ATOM 760 N N . PHE A 1 115 ? 19.458 -5.690 15.065 1.00 45.59 96 PHE A N 1
ATOM 761 C CA . PHE A 1 115 ? 19.134 -6.330 13.803 1.00 46.89 96 PHE A CA 1
ATOM 762 C C . PHE A 1 115 ? 19.944 -7.612 13.594 1.00 50.41 96 PHE A C 1
ATOM 763 O O . PHE A 1 115 ? 21.100 -7.710 14.027 1.00 48.43 96 PHE A O 1
ATOM 771 N N . ASN A 1 116 ? 19.298 -8.588 12.947 1.00 52.41 97 ASN A N 1
ATOM 772 C CA . ASN A 1 116 ? 19.927 -9.871 12.604 1.00 55.91 97 ASN A CA 1
ATOM 773 C C . ASN A 1 116 ? 21.139 -9.732 11.652 1.00 56.70 97 ASN A C 1
ATOM 774 O O . ASN A 1 116 ? 22.116 -10.477 11.796 1.00 57.62 97 ASN A O 1
ATOM 779 N N . GLN A 1 117 ? 21.069 -8.772 10.716 1.00 56.57 98 GLN A N 1
ATOM 780 C CA . GLN A 1 117 ? 22.116 -8.521 9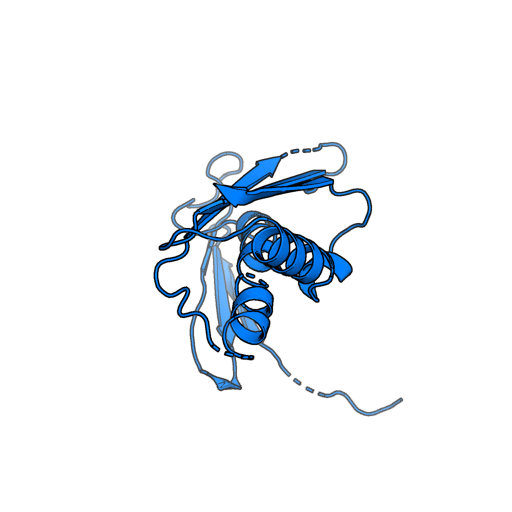.707 1.00 55.25 98 GLN A CA 1
ATOM 781 C C . GLN A 1 117 ? 22.711 -7.112 9.776 1.00 54.01 98 GLN A C 1
ATOM 782 O O . GLN A 1 117 ? 22.224 -6.259 10.515 1.00 54.57 98 GLN A O 1
ATOM 784 N N . GLU A 1 118 ? 23.762 -6.880 8.986 1.00 52.36 99 GLU A N 1
ATOM 785 C CA . GLU A 1 118 ? 24.418 -5.563 8.895 1.00 51.53 99 GLU A CA 1
ATOM 786 C C . GLU A 1 118 ? 23.549 -4.620 8.048 1.00 50.36 99 GLU A C 1
ATOM 787 O O . GLU A 1 118 ? 23.050 -5.031 7.002 1.00 48.36 99 GLU A O 1
ATOM 789 N N . LEU A 1 119 ? 23.357 -3.383 8.528 1.00 49.86 100 LEU A N 1
ATOM 790 C CA . LEU A 1 119 ? 22.557 -2.340 7.854 1.00 49.55 100 LEU A CA 1
ATOM 791 C C . LEU A 1 119 ? 23.376 -1.068 7.646 1.00 48.78 100 LEU A C 1
ATOM 792 O O . LEU A 1 119 ? 24.076 -0.645 8.568 1.00 50.01 100 LEU A O 1
ATOM 797 N N . ASP A 1 120 ? 23.273 -0.458 6.457 1.00 47.13 101 ASP A N 1
ATOM 798 C CA . ASP A 1 120 ? 23.955 0.824 6.172 1.00 45.95 101 ASP A CA 1
ATOM 799 C C . ASP A 1 120 ? 23.251 1.983 6.881 1.00 45.44 101 ASP A C 1
ATOM 800 O O . ASP A 1 120 ? 22.120 1.826 7.355 1.00 47.26 101 ASP A O 1
ATOM 805 N N . ASP A 1 121 ? 23.921 3.133 6.934 1.00 44.22 102 ASP A N 1
ATOM 806 C CA . ASP A 1 121 ? 23.409 4.335 7.615 1.00 44.65 102 ASP A CA 1
ATOM 807 C C . ASP A 1 121 ? 22.042 4.818 7.136 1.00 42.91 102 ASP A C 1
ATOM 808 O O . ASP A 1 121 ? 21.194 5.167 7.963 1.00 41.05 102 ASP A O 1
ATOM 813 N N . LYS A 1 122 ? 21.843 4.850 5.818 1.00 41.83 103 LYS A N 1
ATOM 814 C CA . LYS A 1 122 ? 20.560 5.287 5.242 1.00 43.84 103 LYS A CA 1
ATOM 815 C C . LYS A 1 122 ? 19.399 4.423 5.758 1.00 42.63 103 LYS A C 1
ATOM 816 O O . LYS A 1 122 ? 18.401 4.964 6.234 1.00 42.50 103 LYS A O 1
ATOM 822 N N . THR A 1 123 ? 19.563 3.096 5.727 1.00 43.29 104 THR A N 1
ATOM 823 C CA . THR A 1 123 ? 18.509 2.148 6.170 1.00 41.90 104 THR A CA 1
ATOM 824 C C . THR A 1 123 ? 18.218 2.227 7.654 1.00 41.52 104 THR A C 1
ATOM 825 O O . THR A 1 123 ? 17.042 2.221 8.056 1.00 38.95 104 THR A O 1
ATOM 829 N N . GLN A 1 124 ? 19.279 2.275 8.465 1.00 41.43 105 GLN A N 1
ATOM 830 C CA . GLN A 1 124 ? 19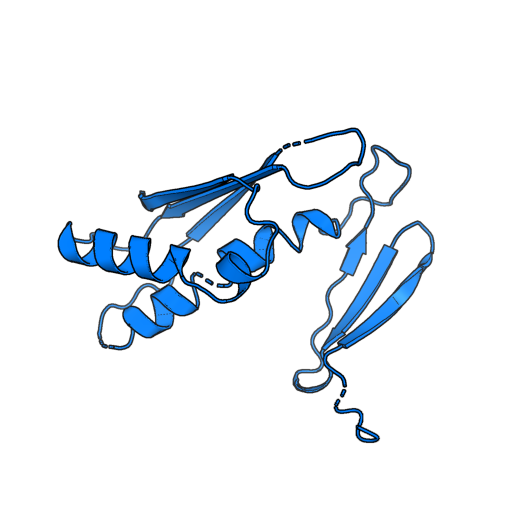.133 2.432 9.919 1.00 42.21 105 GLN A CA 1
ATOM 831 C C . GLN A 1 124 ? 18.297 3.667 10.218 1.00 40.13 105 GLN A C 1
ATOM 832 O O . GLN A 1 124 ? 17.391 3.610 11.044 1.00 40.00 105 GLN A O 1
ATOM 838 N N . LYS A 1 125 ? 18.612 4.763 9.522 1.00 40.18 106 LYS A N 1
ATOM 839 C CA . LYS A 1 125 ? 17.903 6.035 9.659 1.00 41.25 106 LYS A CA 1
ATOM 840 C C . LYS A 1 125 ? 16.443 5.929 9.229 1.00 38.73 106 LYS A C 1
ATOM 841 O O . LYS A 1 125 ? 15.583 6.477 9.909 1.00 38.03 106 LYS A O 1
ATOM 844 N N . ILE A 1 126 ? 16.173 5.228 8.122 1.00 40.44 107 ILE A N 1
ATOM 845 C CA . ILE A 1 126 ? 14.787 4.969 7.666 1.00 38.38 107 ILE A CA 1
ATOM 846 C C . ILE A 1 126 ? 14.051 4.206 8.769 1.00 40.70 107 ILE A C 1
ATOM 847 O O . ILE A 1 126 ? 12.974 4.642 9.227 1.00 41.38 107 ILE A O 1
ATOM 852 N N . PHE A 1 127 ? 14.659 3.109 9.235 1.00 41.04 108 PHE A N 1
ATOM 853 C CA . PHE A 1 127 ? 14.049 2.297 10.299 1.00 41.24 108 PHE A CA 1
ATOM 854 C C . PHE A 1 127 ? 13.892 3.051 11.605 1.00 41.78 108 PHE A C 1
ATOM 855 O O . PHE A 1 127 ? 12.874 2.899 12.292 1.00 41.87 108 PHE A O 1
ATOM 863 N N . TYR A 1 128 ? 14.881 3.872 11.943 1.00 41.00 109 TYR A N 1
ATOM 864 C CA . TYR A 1 128 ? 14.787 4.699 13.143 1.00 40.88 109 TYR A CA 1
ATOM 865 C C . TYR A 1 128 ? 13.586 5.650 13.066 1.00 42.19 109 TYR A C 1
ATOM 866 O O . TYR A 1 128 ? 12.737 5.682 13.969 1.00 41.24 109 TYR A O 1
ATOM 875 N N . ASN A 1 129 ? 13.540 6.408 11.977 1.00 41.78 110 ASN A N 1
ATOM 876 C CA . ASN A 1 129 ? 12.474 7.387 11.746 1.00 45.99 110 ASN A CA 1
ATOM 877 C C . ASN A 1 129 ? 11.087 6.770 11.623 1.00 46.42 110 ASN A C 1
ATOM 878 O O . ASN A 1 129 ? 10.137 7.316 12.185 1.00 47.31 110 ASN A O 1
ATOM 883 N N . THR A 1 130 ? 10.978 5.642 10.908 1.00 48.41 111 THR A N 1
ATOM 884 C CA . THR A 1 130 ? 9.691 4.936 10.762 1.00 49.40 111 THR A CA 1
ATOM 885 C C . THR A 1 130 ? 9.182 4.464 12.128 1.00 47.41 111 THR A C 1
ATOM 886 O O . THR A 1 130 ? 8.002 4.616 12.420 1.00 46.62 111 THR A O 1
ATOM 890 N N . ALA A 1 131 ? 10.088 3.908 12.944 1.00 47.59 112 ALA A N 1
ATOM 891 C CA . ALA A 1 131 ? 9.808 3.477 14.327 1.00 46.30 112 ALA A CA 1
ATOM 892 C C . ALA A 1 131 ? 9.179 4.564 15.212 1.00 49.17 112 ALA A C 1
ATOM 893 O O . ALA A 1 131 ? 8.183 4.313 15.904 1.00 50.74 112 ALA A O 1
ATOM 895 N N . LEU A 1 132 ? 9.784 5.751 15.208 1.00 49.73 113 LEU A N 1
ATOM 896 C CA . LEU A 1 132 ? 9.282 6.899 15.995 1.00 50.42 113 LEU A CA 1
ATOM 897 C C . LEU A 1 132 ? 7.907 7.443 15.555 1.00 51.84 113 LEU A C 1
ATOM 898 O O . LEU A 1 132 ? 7.253 8.120 16.341 1.00 53.36 113 LEU A O 1
ATOM 903 N N . THR A 1 133 ? 7.477 7.145 14.327 1.00 52.55 114 THR A N 1
ATOM 904 C CA . THR A 1 133 ? 6.163 7.587 13.819 1.00 52.99 114 THR A CA 1
ATOM 905 C C . THR A 1 133 ? 5.045 6.545 13.976 1.00 48.43 114 THR A C 1
ATOM 906 O O . THR A 1 133 ? 3.909 6.818 13.556 1.00 46.29 114 THR A O 1
ATOM 910 N N . CYS A 1 134 ? 5.330 5.392 14.603 1.00 45.65 115 CYS A N 1
ATOM 911 C CA . CYS A 1 134 ? 4.381 4.276 14.614 1.00 44.05 115 CYS A CA 1
ATOM 912 C C . CYS A 1 134 ? 3.155 4.561 15.475 1.00 43.72 115 CYS A C 1
ATOM 913 O O . CYS A 1 134 ? 3.217 5.424 16.354 1.00 43.50 115 CYS A O 1
ATOM 916 N N . PRO A 1 135 ? 2.038 3.869 15.206 1.00 42.74 116 PRO A N 1
ATOM 917 C CA . PRO A 1 135 ? 0.811 4.195 15.945 1.00 43.09 116 PRO A CA 1
ATOM 918 C C . PRO A 1 135 ? 0.870 4.241 17.471 1.00 42.17 116 PRO A C 1
ATOM 919 O O . PRO A 1 135 ? 0.316 5.176 18.040 1.00 40.44 116 PRO A O 1
ATOM 923 N N . VAL A 1 136 ? 1.553 3.283 18.103 1.00 41.16 117 VAL A N 1
ATOM 924 C CA . VAL A 1 136 ? 1.711 3.288 19.566 1.00 42.15 117 VAL A CA 1
ATOM 925 C C . VAL A 1 136 ? 2.604 4.466 19.993 1.00 41.61 117 VAL A C 1
ATOM 926 O O . VAL A 1 136 ? 2.317 5.106 21.023 1.00 37.60 117 VAL A O 1
ATOM 930 N N . ALA A 1 137 ? 3.631 4.812 19.199 1.00 40.77 118 ALA A N 1
ATOM 931 C CA . ALA A 1 137 ? 4.477 5.987 19.546 1.00 41.79 118 ALA A CA 1
ATOM 932 C C . ALA A 1 137 ? 3.624 7.270 19.660 1.00 42.57 118 ALA A C 1
ATOM 933 O O . ALA A 1 137 ? 3.831 8.087 20.569 1.00 44.61 118 ALA A O 1
ATOM 935 N N . LYS A 1 138 ? 2.622 7.376 18.784 1.00 40.87 119 LYS A N 1
ATOM 936 C CA . LYS A 1 138 ? 1.702 8.513 18.726 1.00 40.12 119 LYS A CA 1
ATOM 937 C C . LYS A 1 138 ? 0.460 8.391 19.609 1.00 38.72 119 LYS A C 1
ATOM 938 O O . LYS A 1 138 ? -0.430 9.239 19.535 1.00 36.34 119 LYS A O 1
ATOM 944 N N . SER A 1 139 ? 0.396 7.335 20.420 1.00 39.28 120 SER A N 1
ATOM 945 C CA . SER A 1 139 ? -0.720 7.047 21.314 1.00 40.06 120 SER A CA 1
ATOM 946 C C . SER A 1 139 ? -0.344 7.044 22.808 1.00 41.47 120 SER A C 1
ATOM 947 O O . SER A 1 139 ? -1.244 6.914 23.641 1.00 39.61 120 SER A O 1
ATOM 950 N N . ILE A 1 140 ? 0.953 7.116 23.140 1.00 43.53 121 ILE A N 1
ATOM 951 C CA . ILE A 1 140 ? 1.405 7.225 24.527 1.00 43.06 121 ILE A CA 1
ATOM 952 C C . ILE A 1 140 ? 1.560 8.694 24.874 1.00 41.69 121 ILE A C 1
ATOM 953 O O . ILE A 1 140 ? 1.464 9.565 23.987 1.00 44.01 121 ILE A O 1
ATOM 958 N N . HIS A 1 141 ? 1.736 8.972 26.167 1.00 42.38 122 HIS A N 1
ATOM 959 C CA . HIS A 1 141 ? 1.845 10.336 26.653 1.00 41.03 122 HIS A CA 1
ATOM 960 C C . HIS A 1 141 ? 3.062 11.004 25.992 1.00 41.20 122 HIS A C 1
ATOM 961 O O . HIS A 1 141 ? 4.151 10.421 26.055 1.00 38.81 122 HIS A O 1
ATOM 968 N N . PRO A 1 142 ? 2.880 12.176 25.319 1.00 41.92 123 PRO A N 1
ATOM 969 C CA . PRO A 1 142 ? 4.019 12.862 24.650 1.00 43.15 123 PRO A CA 1
ATOM 970 C C . PRO A 1 142 ? 5.236 13.187 25.550 1.00 43.44 123 PRO A C 1
ATOM 971 O O . PRO A 1 142 ? 6.348 13.298 25.058 1.00 43.82 123 PRO A O 1
ATOM 975 N N . ASP A 1 143 ? 5.008 13.355 26.844 1.00 43.23 124 ASP A N 1
ATOM 976 C CA . ASP A 1 143 ? 6.089 13.590 27.816 1.00 44.02 124 ASP A CA 1
ATOM 977 C C . ASP A 1 143 ? 6.977 12.380 28.106 1.00 42.90 124 ASP A C 1
ATOM 978 O O . ASP A 1 143 ? 8.009 12.535 28.776 1.00 41.88 124 ASP A O 1
ATOM 983 N N . ILE A 1 144 ? 6.576 11.198 27.637 1.00 39.94 125 ILE A N 1
ATOM 984 C CA . ILE A 1 144 ? 7.375 9.992 27.759 1.00 40.69 125 ILE A CA 1
ATOM 985 C C . ILE A 1 144 ? 8.571 10.083 26.816 1.00 40.71 125 ILE A C 1
ATOM 986 O O . ILE A 1 144 ? 8.410 10.368 25.615 1.00 42.06 125 ILE A O 1
ATOM 991 N N . PHE A 1 145 ? 9.772 9.896 27.376 1.00 39.46 126 PHE A N 1
ATOM 992 C CA . PHE A 1 145 ? 10.988 9.863 26.561 1.00 40.16 126 PHE A CA 1
ATOM 993 C C . PHE A 1 145 ? 11.041 8.471 25.905 1.00 40.44 126 PHE A C 1
ATOM 994 O O . PHE A 1 145 ? 11.189 7.465 26.592 1.00 41.26 126 PHE A O 1
ATOM 1002 N N . GLN A 1 146 ? 10.803 8.423 24.596 1.00 42.73 127 GLN A N 1
ATOM 1003 C CA . GLN A 1 146 ? 10.906 7.186 23.799 1.00 42.01 127 GLN A CA 1
ATOM 1004 C C . GLN A 1 146 ? 12.343 7.157 23.274 1.00 44.49 127 GLN A C 1
ATOM 1005 O O . GLN A 1 146 ? 12.673 7.864 22.332 1.00 43.22 127 GLN A O 1
ATOM 1011 N N . LYS A 1 147 ? 13.211 6.403 23.946 1.00 44.67 128 LYS A N 1
ATOM 1012 C CA . LYS A 1 147 ? 14.637 6.315 23.604 1.00 45.03 128 LYS A CA 1
ATOM 1013 C C . LYS A 1 147 ? 14.921 5.050 22.815 1.00 45.39 128 LYS A C 1
ATOM 1014 O O . LYS A 1 147 ? 14.931 3.961 23.376 1.00 46.99 128 LYS A O 1
ATOM 1020 N N . VAL A 1 148 ? 15.178 5.209 21.523 1.00 44.39 129 VAL A N 1
ATOM 1021 C CA . VAL A 1 148 ? 15.470 4.103 20.631 1.00 43.99 129 VAL A CA 1
ATOM 1022 C C . VAL A 1 148 ? 16.955 4.114 20.238 1.00 44.51 129 VAL A C 1
ATOM 1023 O O . VAL A 1 148 ? 17.474 5.140 19.810 1.00 43.88 129 VAL A O 1
ATOM 1027 N N . ILE A 1 149 ? 17.631 2.985 20.444 1.00 44.42 130 ILE A N 1
ATOM 1028 C CA . ILE A 1 149 ? 19.030 2.795 20.020 1.00 47.81 130 ILE A CA 1
ATOM 1029 C C . ILE A 1 149 ? 19.075 1.529 19.142 1.00 47.70 130 ILE A C 1
ATOM 1030 O O . ILE A 1 149 ? 18.375 0.548 19.440 1.00 44.15 130 ILE A O 1
ATOM 1035 N N . ILE A 1 150 ? 19.839 1.589 18.045 1.00 49.78 131 ILE A N 1
ATOM 1036 C CA . ILE A 1 150 ? 20.037 0.461 17.117 1.00 51.39 131 ILE A CA 1
ATOM 1037 C C . ILE A 1 150 ? 21.435 -0.128 17.330 1.00 53.41 131 ILE A C 1
ATOM 1038 O O . ILE A 1 150 ? 22.402 0.603 17.233 1.00 53.21 131 ILE A O 1
ATOM 1043 N N . HIS A 1 151 ? 21.540 -1.427 17.621 1.00 55.17 132 HIS A N 1
ATOM 1044 C CA . HIS A 1 151 ? 22.843 -2.106 17.783 1.00 58.30 132 HIS A CA 1
ATOM 1045 C C . HIS A 1 151 ? 23.091 -3.019 16.586 1.00 59.04 132 HIS A C 1
ATOM 1046 O O . HIS A 1 151 ? 22.154 -3.421 15.886 1.00 60.61 132 HIS A O 1
#

Solvent-accessible surface area: 9342 Å² total

Nearest PDB structures (foldseek):
  2pn2-assembly1_A-2  TM=1.008E+00  e=1.835E-26  Psychrobacter arcticus 273-4
  1usp-assembly1_B  TM=7.222E-01  e=7.061E-08  Deinococcus radiodurans R1 = ATCC 13939 = DSM 20539
  4xx2-assembly1_A  TM=7.040E-01  e=2.996E-07  Xylella fastidiosa 9a5c
  4mh4-assembly1_B  TM=7.084E-01  e=3.397E-07  Burkholderia cenocepacia J2315
  4nwr-assembly3_8  TM=4.601E-01  e=1.679E-02  uncultured bacterium

Radius of gyration: 17.25 Å; Cα contacts (8 Å, |Δi|>4): 201; chains: 1; bounding box: 50×29×46 Å

Organism: Psychrobacter arcticus (strain DSM 17307 / VKM B-2377 / 273-4) (NCBI:txid259536)

Secondary structure (DSSP, 8-state):
-------EEEEEEETTEEEEEETTTTEEEEEE--GGGT---SS--HHHHHHHHHHH--HHHHHHHH-----TT-EEEEEE--TTTT---EEEEEEE-SS---HHHHHHHHHHHHTSTTTTTS-TTSEEEEEE-

Sequence (133 aa):
LYFQGTTTSKVTYQGDLRTSAIHLQSNNEIIITDAPVDNQGKGEAFSPTDLLLATSLASCLTIIGIKARRDEIDIAGTTAEVTKVAADPRRVSEVHIAITFNQELDDKTQKIFYNTALTCPVAKSIHPDIFQKVIIH

InterPro domains:
  IPR003718 OsmC/Ohr conserved domain [PF02566] (35-124)
  IPR015946 K homology domain-like, alp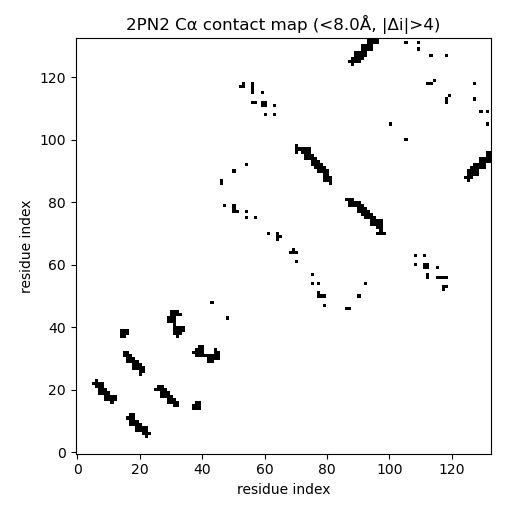ha/beta [G3DSA:3.30.300.20] (1-136)
  IPR036102 OsmC/Ohr superfamily [SSF82784] (1-128)